Protein AF-A0A426W745-F1 (afdb_monomer_lite)

Secondary structure (DSSP, 8-state):
--PPPPPPHHHHHHHHHHHHTS---HHHHHHHTT--

Structure (mmCIF, N/CA/C/O backbone):
data_AF-A0A426W745-F1
#
_entry.id   AF-A0A426W745-F1
#
loop_
_atom_site.group_PDB
_atom_site.id
_atom_site.type_symbol
_atom_site.label_atom_id
_atom_site.label_alt_id
_atom_site.label_comp_id
_atom_site.label_asym_id
_atom_site.label_entity_id
_atom_site.label_seq_id
_atom_site.pdbx_PDB_ins_code
_atom_site.Cartn_x
_atom_site.Cartn_y
_atom_site.Cartn_z
_atom_site.occupancy
_atom_site.B_iso_or_equiv
_atom_site.auth_seq_id
_atom_site.auth_comp_id
_atom_site.auth_asym_id
_atom_site.auth_atom_id
_atom_site.pdbx_PDB_model_num
ATOM 1 N N . MET A 1 1 ? 2.562 -8.363 23.079 1.00 44.88 1 MET A N 1
ATOM 2 C CA . MET A 1 1 ? 1.718 -8.728 21.916 1.00 44.88 1 MET A CA 1
ATOM 3 C C . MET A 1 1 ? 1.804 -7.598 20.896 1.00 44.88 1 MET A C 1
ATOM 5 O O . MET A 1 1 ? 1.596 -6.464 21.295 1.00 44.88 1 MET A O 1
ATOM 9 N N . LYS A 1 2 ? 2.163 -7.853 19.626 1.00 64.44 2 LYS A N 1
ATOM 10 C CA . LYS A 1 2 ? 2.085 -6.822 18.571 1.00 64.44 2 LYS A CA 1
ATOM 11 C C . LYS A 1 2 ? 0.631 -6.723 18.114 1.00 64.44 2 LYS A C 1
ATOM 13 O O . LYS A 1 2 ? 0.116 -7.671 17.522 1.00 64.44 2 LYS A O 1
ATOM 18 N N . GLU A 1 3 ? -0.032 -5.617 18.424 1.00 69.31 3 GLU A N 1
ATOM 19 C CA . GLU A 1 3 ? -1.383 -5.350 17.936 1.00 69.31 3 GLU A CA 1
ATOM 20 C C . GLU A 1 3 ? -1.360 -5.273 16.406 1.00 69.31 3 GLU A C 1
ATOM 22 O O . GLU A 1 3 ? -0.563 -4.552 15.804 1.00 69.31 3 GLU A O 1
ATOM 27 N N . ARG A 1 4 ? -2.199 -6.080 15.751 1.00 77.12 4 ARG A N 1
ATOM 28 C CA . ARG A 1 4 ? -2.324 -6.052 14.292 1.00 77.12 4 ARG A CA 1
ATOM 29 C C . ARG A 1 4 ? -3.016 -4.746 13.909 1.00 77.12 4 ARG A C 1
ATOM 31 O O . ARG A 1 4 ? -4.174 -4.552 14.277 1.00 77.12 4 ARG A O 1
ATOM 38 N N . LYS A 1 5 ? -2.333 -3.879 13.153 1.00 78.19 5 LYS A N 1
ATOM 39 C CA . LYS A 1 5 ? -2.943 -2.668 12.586 1.00 78.19 5 LYS A CA 1
ATOM 40 C C . LYS A 1 5 ? -4.173 -3.073 11.765 1.00 78.19 5 LYS A C 1
ATOM 42 O O . LYS A 1 5 ? -4.077 -3.883 10.841 1.00 78.19 5 LYS A O 1
ATOM 47 N N . LYS A 1 6 ? -5.343 -2.552 12.140 1.00 84.31 6 LYS A N 1
ATOM 48 C CA . LYS A 1 6 ? -6.579 -2.714 11.370 1.00 84.31 6 LYS A CA 1
ATOM 49 C C . LYS A 1 6 ? -6.645 -1.583 10.354 1.00 84.31 6 LYS A C 1
ATOM 51 O O . LYS A 1 6 ? -6.739 -0.424 10.735 1.00 84.31 6 LYS A O 1
ATOM 56 N N . TYR A 1 7 ? -6.607 -1.939 9.080 1.00 87.75 7 TYR A N 1
ATOM 57 C CA . TYR A 1 7 ? -6.790 -0.997 7.983 1.00 87.75 7 TYR A CA 1
ATOM 58 C C . TYR A 1 7 ? -8.255 -0.963 7.550 1.00 87.75 7 TYR A C 1
ATOM 60 O O . TYR A 1 7 ? -8.921 -2.008 7.538 1.00 87.75 7 TYR A O 1
ATOM 68 N N . SER A 1 8 ? -8.745 0.227 7.198 1.00 91.38 8 SER A N 1
ATOM 69 C CA . SER A 1 8 ? -10.081 0.412 6.630 1.00 91.38 8 SER A CA 1
ATOM 70 C C . SER A 1 8 ? -10.206 -0.302 5.277 1.00 91.38 8 SER A C 1
ATOM 72 O O . SER A 1 8 ? -9.219 -0.738 4.680 1.00 91.38 8 SER A O 1
ATOM 74 N N . LYS A 1 9 ? -11.443 -0.469 4.793 1.00 92.12 9 LYS A N 1
ATOM 75 C CA . LYS A 1 9 ? -11.688 -1.06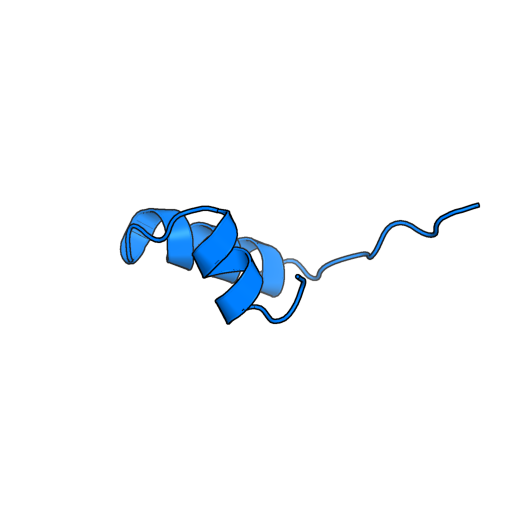2 3.468 1.00 92.12 9 LYS A CA 1
ATOM 76 C C . LYS A 1 9 ? -11.085 -0.205 2.354 1.00 92.12 9 LYS A C 1
ATOM 78 O O . LYS A 1 9 ? -10.456 -0.759 1.464 1.00 92.12 9 LYS A O 1
ATOM 83 N N . GLU A 1 10 ? -11.228 1.113 2.461 1.00 92.00 10 GLU A N 1
ATOM 84 C CA . GLU A 1 10 ? -10.676 2.091 1.516 1.00 92.00 10 GLU A CA 1
ATOM 85 C C . GLU A 1 10 ? -9.157 1.976 1.435 1.00 92.00 10 GLU A C 1
ATOM 87 O O . GLU A 1 10 ? -8.624 1.778 0.355 1.00 92.00 10 GLU A O 1
ATOM 92 N N . PHE A 1 11 ? -8.476 1.899 2.583 1.00 91.31 11 PHE A N 1
ATOM 93 C CA . PHE A 1 11 ? -7.024 1.723 2.621 1.00 91.31 11 PHE A CA 1
ATOM 94 C C . PHE A 1 11 ? -6.555 0.467 1.868 1.00 91.31 11 PHE A C 1
ATOM 96 O O . PHE A 1 11 ? -5.518 0.462 1.209 1.00 91.31 11 PHE A O 1
ATOM 103 N N . LYS A 1 12 ? -7.313 -0.632 1.968 1.00 91.75 12 LYS A N 1
ATOM 104 C CA . LYS A 1 12 ? -6.993 -1.867 1.240 1.00 91.75 12 LYS A CA 1
ATOM 105 C C . LYS A 1 12 ? -7.250 -1.733 -0.258 1.00 91.75 12 LYS A C 1
ATOM 107 O O . LYS A 1 12 ? -6.506 -2.329 -1.026 1.00 91.75 12 LYS A O 1
ATOM 112 N N . LEU A 1 13 ? -8.288 -1.000 -0.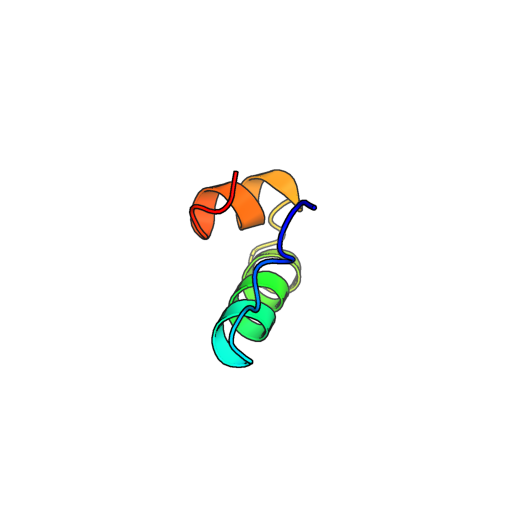656 1.00 94.94 13 LEU A N 1
ATOM 113 C CA . LEU A 1 13 ? -8.578 -0.737 -2.063 1.00 94.94 13 LEU A CA 1
ATOM 114 C C . LEU A 1 13 ? -7.506 0.160 -2.673 1.00 94.94 13 LEU A C 1
ATOM 116 O O . LEU A 1 13 ? -6.972 -0.203 -3.711 1.00 94.94 13 LEU A O 1
ATOM 120 N N . ASP A 1 14 ? -7.104 1.230 -1.987 1.00 92.56 14 ASP A N 1
ATOM 121 C CA . ASP A 1 14 ? -6.012 2.098 -2.437 1.00 92.56 14 ASP A CA 1
ATOM 122 C C . ASP A 1 14 ? -4.710 1.309 -2.609 1.00 92.56 14 ASP A C 1
ATOM 124 O O . ASP A 1 14 ? -4.048 1.423 -3.637 1.00 92.56 14 ASP A O 1
ATOM 128 N N . ALA A 1 15 ? -4.376 0.422 -1.664 1.00 92.94 15 ALA A N 1
ATOM 129 C CA . ALA A 1 15 ? -3.210 -0.457 -1.789 1.00 92.94 15 ALA A CA 1
ATOM 130 C C . ALA A 1 15 ? -3.263 -1.364 -3.026 1.00 92.94 15 ALA A C 1
ATOM 132 O O . ALA A 1 15 ? -2.235 -1.607 -3.656 1.00 92.94 15 ALA A O 1
ATOM 133 N N . VAL A 1 16 ? -4.446 -1.879 -3.362 1.00 94.12 16 VAL A N 1
ATOM 134 C CA . VAL A 1 16 ? -4.649 -2.742 -4.530 1.00 94.12 16 VAL A CA 1
ATOM 135 C C . VAL A 1 16 ? -4.579 -1.927 -5.818 1.00 94.12 16 VAL A C 1
ATOM 137 O O . VAL A 1 16 ? -3.877 -2.338 -6.735 1.00 94.12 16 VAL A O 1
ATOM 140 N N . SER A 1 17 ? -5.220 -0.759 -5.869 1.00 95.12 17 SER A N 1
ATOM 141 C CA . SER A 1 17 ? -5.167 0.150 -7.016 1.00 95.12 17 SER A CA 1
ATOM 142 C C . SER A 1 17 ? -3.742 0.621 -7.300 1.00 95.12 17 SER A C 1
ATOM 144 O O . SER A 1 17 ? -3.330 0.649 -8.451 1.00 95.12 17 SER A O 1
ATOM 146 N N . LEU A 1 18 ? -2.940 0.914 -6.271 1.00 93.56 18 LEU A N 1
ATOM 147 C CA . LEU A 1 18 ? -1.533 1.286 -6.458 1.00 93.56 18 LEU A CA 1
ATOM 148 C C . LEU A 1 18 ? -0.727 0.170 -7.141 1.00 93.56 18 LEU A C 1
ATOM 150 O O . LEU A 1 18 ? 0.086 0.444 -8.016 1.00 93.56 18 LEU A O 1
ATOM 154 N N . VAL A 1 19 ? -0.961 -1.091 -6.775 1.00 93.69 19 VAL A N 1
ATOM 155 C CA . VAL A 1 19 ? -0.216 -2.227 -7.343 1.00 93.69 19 VAL A CA 1
ATOM 156 C C . VAL A 1 19 ? -0.751 -2.644 -8.715 1.00 93.69 19 VAL A C 1
ATOM 158 O O . VAL A 1 19 ? 0.039 -3.016 -9.576 1.00 93.69 19 VAL A O 1
ATOM 161 N N . LEU A 1 20 ? -2.070 -2.616 -8.920 1.00 94.69 20 LEU A N 1
ATOM 162 C CA . LEU A 1 20 ? -2.699 -3.078 -10.161 1.00 94.69 20 LEU A CA 1
ATOM 163 C C . LEU A 1 20 ? -2.761 -1.996 -11.241 1.00 94.69 20 LEU A C 1
ATOM 165 O O . LEU A 1 20 ? -2.443 -2.283 -12.387 1.00 94.69 20 LEU A O 1
ATOM 169 N N . GLU A 1 21 ? -3.164 -0.775 -10.889 1.00 94.19 21 GLU A N 1
ATOM 170 C CA . GLU A 1 21 ? -3.391 0.305 -11.860 1.00 94.19 21 GLU A CA 1
ATOM 171 C C . GLU A 1 21 ? -2.115 1.102 -12.135 1.00 94.19 21 GLU A C 1
ATOM 173 O O . GLU A 1 21 ? -1.881 1.526 -13.261 1.00 94.19 21 GLU A O 1
ATOM 178 N N . GLN A 1 22 ? -1.289 1.325 -11.107 1.00 91.00 22 GLN A N 1
ATOM 179 C CA . GLN A 1 22 ? -0.046 2.100 -11.239 1.00 91.00 22 GLN A CA 1
ATOM 180 C C . GLN A 1 22 ? 1.197 1.214 -11.369 1.00 91.00 22 GLN A C 1
ATOM 182 O O . GLN A 1 22 ? 2.305 1.736 -11.459 1.00 91.00 22 GLN A O 1
ATOM 187 N N . GLU A 1 23 ? 1.019 -0.112 -11.358 1.00 92.94 23 GLU A N 1
ATOM 188 C CA . GLU A 1 23 ? 2.094 -1.111 -11.430 1.00 92.94 23 GLU A CA 1
ATOM 189 C C . GLU A 1 23 ? 3.161 -0.952 -10.331 1.00 92.94 23 GLU A C 1
ATOM 191 O O . GLU A 1 23 ? 4.310 -1.373 -10.485 1.00 92.94 23 GLU A O 1
ATOM 196 N N . TYR A 1 24 ? 2.800 -0.359 -9.184 1.00 93.69 24 TYR A N 1
ATOM 197 C CA . TYR A 1 24 ? 3.751 -0.172 -8.091 1.00 93.69 24 TYR A CA 1
ATOM 198 C C . TYR A 1 24 ? 4.139 -1.514 -7.492 1.00 93.69 24 TYR A C 1
ATOM 200 O O . TYR A 1 24 ? 3.314 -2.404 -7.258 1.00 93.69 24 TYR A O 1
ATOM 208 N N . THR A 1 25 ? 5.408 -1.644 -7.115 1.00 92.75 25 THR A N 1
ATOM 209 C CA . THR A 1 25 ? 5.803 -2.785 -6.300 1.00 92.75 25 THR A CA 1
ATOM 210 C C . THR A 1 25 ? 5.158 -2.684 -4.918 1.00 92.75 25 THR A C 1
ATOM 212 O O . THR A 1 25 ? 4.883 -1.602 -4.397 1.00 92.75 25 THR A O 1
ATOM 215 N N . ARG A 1 26 ? 4.973 -3.828 -4.247 1.00 90.62 26 ARG A N 1
ATOM 216 C CA . ARG A 1 26 ? 4.426 -3.880 -2.873 1.00 90.62 26 ARG A CA 1
ATOM 217 C C . ARG A 1 26 ? 5.130 -2.914 -1.908 1.00 90.62 26 ARG A C 1
ATOM 219 O O . ARG A 1 26 ? 4.502 -2.412 -0.982 1.00 90.62 26 ARG A O 1
ATOM 226 N N . ARG A 1 27 ? 6.428 -2.666 -2.118 1.00 92.00 27 ARG A N 1
ATOM 227 C CA . ARG A 1 27 ? 7.231 -1.740 -1.311 1.00 92.00 27 ARG A CA 1
ATOM 228 C C . ARG A 1 27 ? 6.907 -0.280 -1.625 1.00 92.00 27 ARG A C 1
ATOM 230 O O . ARG A 1 27 ? 6.782 0.516 -0.703 1.00 92.00 27 ARG A O 1
ATOM 237 N N . GLU A 1 28 ? 6.757 0.062 -2.897 1.00 92.56 28 GLU A N 1
ATOM 238 C CA . GLU A 1 28 ? 6.385 1.411 -3.334 1.00 92.56 28 GLU A CA 1
ATOM 239 C C . GLU A 1 28 ? 4.959 1.758 -2.922 1.00 92.56 28 GLU A C 1
ATOM 241 O O . GLU A 1 28 ? 4.740 2.822 -2.351 1.00 92.56 28 GLU A O 1
ATOM 246 N N . ALA A 1 29 ? 4.016 0.827 -3.080 1.00 93.25 29 ALA A N 1
ATOM 247 C CA . ALA A 1 29 ? 2.656 0.992 -2.578 1.00 93.25 29 ALA A CA 1
ATOM 248 C C . ALA A 1 29 ? 2.639 1.199 -1.050 1.00 93.25 29 ALA A C 1
ATOM 250 O O . ALA A 1 29 ? 1.961 2.091 -0.550 1.00 93.25 29 ALA A O 1
ATOM 251 N N . ALA A 1 30 ? 3.442 0.442 -0.292 1.00 91.00 30 ALA A N 1
ATOM 252 C CA . ALA A 1 30 ? 3.559 0.621 1.158 1.0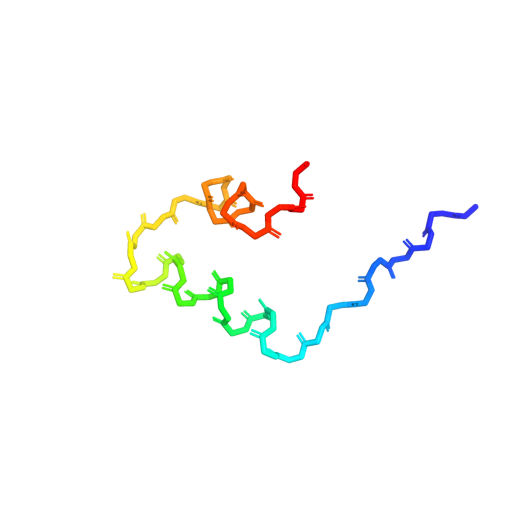0 91.00 30 ALA A CA 1
ATOM 253 C C . ALA A 1 30 ? 4.182 1.973 1.562 1.00 91.00 30 ALA A C 1
ATOM 255 O O . ALA A 1 30 ? 3.743 2.572 2.545 1.00 91.00 30 ALA A O 1
ATOM 256 N N . ASN A 1 31 ? 5.173 2.462 0.809 1.00 92.25 31 ASN A N 1
ATOM 257 C CA . ASN A 1 31 ? 5.752 3.795 1.002 1.00 92.25 31 ASN A CA 1
ATOM 258 C C . ASN A 1 31 ? 4.739 4.900 0.677 1.00 92.25 31 ASN A C 1
ATOM 260 O O . ASN A 1 31 ? 4.615 5.853 1.438 1.00 92.25 31 ASN A O 1
ATOM 264 N N . SER A 1 32 ? 3.991 4.748 -0.420 1.00 88.88 32 SER A N 1
ATOM 265 C CA . SER A 1 32 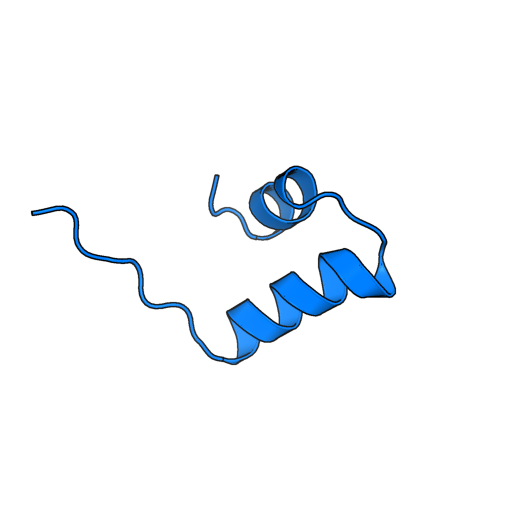? 2.945 5.685 -0.844 1.00 88.88 32 SER A CA 1
ATOM 266 C C . SER A 1 32 ? 1.825 5.793 0.198 1.00 88.88 32 SER A C 1
ATOM 268 O O . SER A 1 32 ? 1.348 6.885 0.490 1.00 88.88 32 SER A O 1
ATOM 270 N N . LEU A 1 33 ? 1.485 4.677 0.848 1.00 88.81 33 LEU A N 1
ATOM 271 C CA . 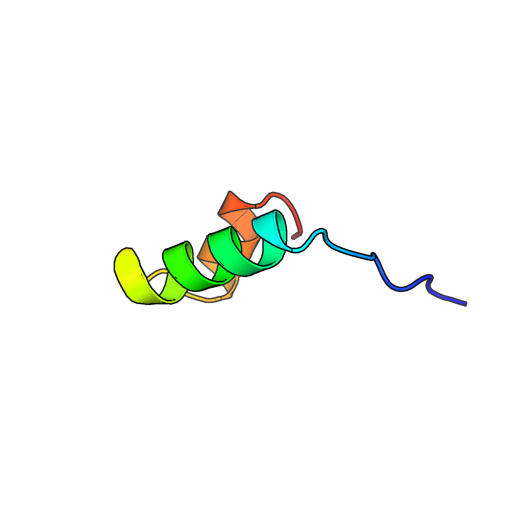LEU A 1 33 ? 0.503 4.620 1.933 1.00 88.81 33 LEU A CA 1
ATOM 272 C C . LEU A 1 33 ? 1.074 4.931 3.329 1.00 88.81 33 LEU A C 1
ATOM 274 O O . LEU A 1 33 ? 0.342 4.845 4.317 1.00 88.81 33 LEU A O 1
ATOM 278 N N . GLY A 1 34 ? 2.368 5.248 3.444 1.00 87.94 34 GLY A N 1
ATOM 279 C CA . GLY A 1 34 ? 3.005 5.624 4.712 1.00 87.94 34 GLY A CA 1
ATOM 280 C C . GLY A 1 34 ? 2.990 4.530 5.790 1.00 87.94 34 GLY A C 1
ATOM 281 O O . GLY A 1 34 ? 2.937 4.838 6.980 1.00 87.94 34 GLY A O 1
ATOM 282 N N . ILE A 1 35 ? 2.985 3.251 5.395 1.00 83.94 35 ILE A N 1
ATOM 283 C CA . ILE A 1 35 ? 2.933 2.103 6.325 1.00 83.94 35 ILE A CA 1
ATOM 284 C C . ILE A 1 35 ? 4.265 1.368 6.513 1.00 83.94 35 ILE A C 1
ATOM 286 O O . ILE A 1 35 ? 4.300 0.419 7.303 1.00 83.94 35 ILE A O 1
ATOM 290 N N . ASN A 1 36 ? 5.316 1.785 5.804 1.00 68.44 36 ASN A N 1
ATOM 291 C CA . ASN A 1 36 ? 6.680 1.269 5.954 1.00 68.44 36 ASN A CA 1
ATOM 292 C C . ASN A 1 36 ? 7.389 1.894 7.164 1.00 68.44 36 ASN A C 1
ATOM 294 O O . ASN A 1 36 ? 7.236 3.120 7.355 1.00 68.44 36 ASN A O 1
#

Sequence (36 aa):
MKERKKYSKEFKLDAVSLVLEQEYTRREAANSLGIN

Radius of gyration: 10.56 Å; chains: 1; bounding box: 19×14×34 Å

pLDDT: mea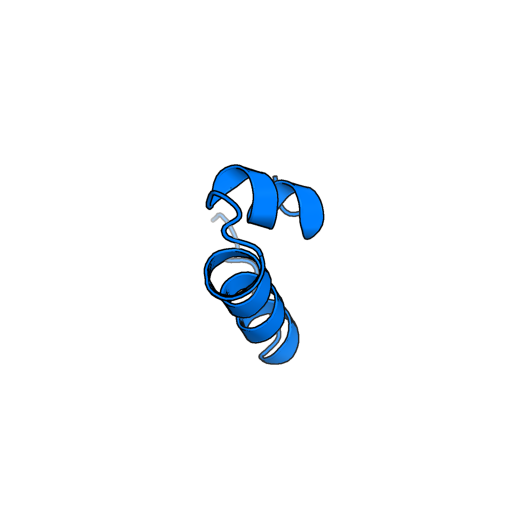n 87.51, std 10.5, range [44.88, 95.12]

Foldseek 3Di:
DPDDDDDDPVLVVQLVCCCPVVVDDNVRSCVVSVND